Protein AF-A0A8C6A6D2-F1 (afdb_monomer_lite)

Secondary str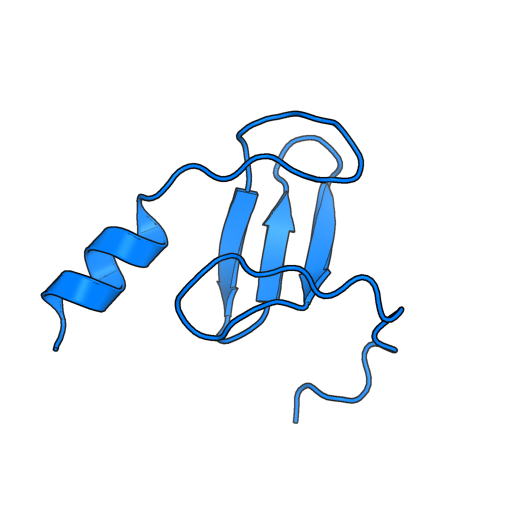ucture (DSSP, 8-state):
-HHHHHHHHH--B--TTT--S-EEEEETTEEEETTT--EEE--SSS----SS---GGG--

Radius of gyration: 11.18 Å; chains: 1; bounding box: 28×21×25 Å

Organism: Marmota marmota marmota (NCBI:txid9994)

Foldseek 3Di:
DVVLQVCLQPDFDQDPVPRDRQWGDDAQQWIARPPVRDIAGAHRRHRHGDPDPDDPPPPD

Structure (mmCIF, N/CA/C/O backbone):
data_AF-A0A8C6A6D2-F1
#
_entry.id   AF-A0A8C6A6D2-F1
#
loop_
_atom_site.group_PDB
_atom_site.id
_atom_site.type_symbol
_atom_site.label_atom_id
_atom_site.label_alt_id
_atom_site.label_comp_id
_atom_site.label_asym_id
_atom_site.label_entity_id
_atom_site.label_seq_id
_atom_site.pdbx_PDB_ins_code
_atom_site.Cartn_x
_atom_site.Cartn_y
_atom_site.Cartn_z
_atom_site.occupancy
_atom_site.B_iso_or_equiv
_atom_site.auth_seq_id
_atom_site.auth_comp_id
_atom_site.auth_asym_id
_atom_site.auth_atom_id
_atom_site.pdbx_PDB_model_num
ATOM 1 N N . MET A 1 1 ? -11.786 -7.259 -12.899 1.00 59.66 1 MET A N 1
ATOM 2 C CA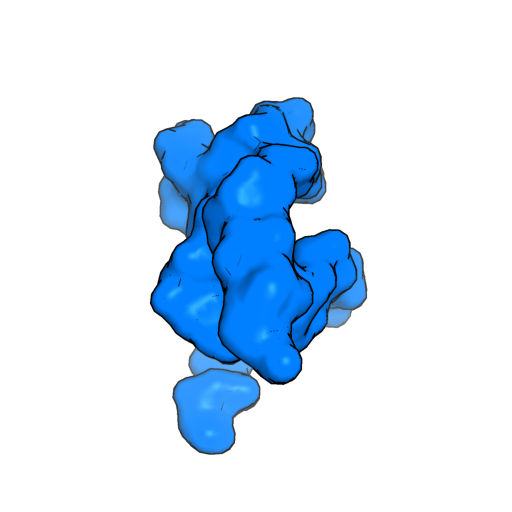 . MET A 1 1 ? -10.395 -7.351 -12.385 1.00 59.66 1 MET A CA 1
ATOM 3 C C . MET A 1 1 ? -9.799 -5.987 -12.006 1.00 59.66 1 MET A C 1
ATOM 5 O O . MET A 1 1 ? -9.314 -5.843 -10.892 1.00 59.66 1 MET A O 1
ATOM 9 N N . VAL A 1 2 ? -9.931 -4.953 -12.850 1.00 77.56 2 VAL A N 1
ATOM 10 C CA . VAL A 1 2 ? -9.380 -3.590 -12.632 1.00 77.56 2 VAL A CA 1
ATOM 11 C C . VAL A 1 2 ? -9.829 -2.912 -11.326 1.00 77.56 2 VAL A C 1
ATOM 13 O O . VAL A 1 2 ? -9.051 -2.201 -10.694 1.00 77.56 2 VAL A O 1
ATOM 16 N N . LYS A 1 3 ? -11.066 -3.155 -10.869 1.00 78.00 3 LYS A N 1
ATOM 17 C CA . LYS A 1 3 ? -11.602 -2.539 -9.641 1.00 78.00 3 LYS A CA 1
ATOM 18 C C . LYS A 1 3 ? -10.783 -2.907 -8.394 1.00 78.00 3 LYS A C 1
ATOM 20 O O . LYS A 1 3 ? -10.482 -2.027 -7.598 1.00 78.00 3 LYS A O 1
ATOM 25 N N . LYS A 1 4 ? -10.342 -4.169 -8.270 1.00 71.38 4 LYS A N 1
ATOM 26 C CA . LY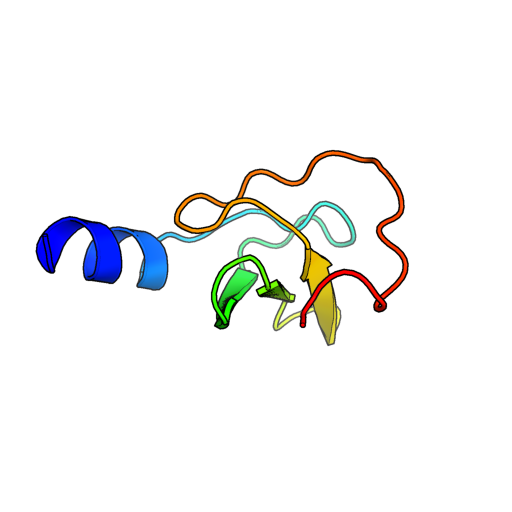S A 1 4 ? -9.489 -4.631 -7.155 1.00 71.38 4 LYS A CA 1
ATOM 27 C C . LYS A 1 4 ? -8.110 -3.957 -7.173 1.00 71.38 4 LYS A C 1
ATOM 29 O O . LYS A 1 4 ? -7.605 -3.575 -6.125 1.00 71.38 4 LYS A O 1
ATOM 34 N N . ILE A 1 5 ? -7.556 -3.730 -8.367 1.00 76.50 5 ILE A N 1
ATOM 35 C CA . ILE A 1 5 ? -6.274 -3.034 -8.565 1.00 76.50 5 ILE A CA 1
ATOM 36 C C . ILE A 1 5 ? -6.365 -1.580 -8.096 1.00 76.50 5 ILE A C 1
ATOM 38 O O . ILE A 1 5 ? -5.538 -1.141 -7.299 1.00 76.50 5 ILE A O 1
ATOM 42 N N . LYS A 1 6 ? -7.406 -0.854 -8.521 1.00 72.62 6 LYS A N 1
ATOM 43 C CA . LYS A 1 6 ? -7.637 0.529 -8.077 1.00 72.62 6 LYS A CA 1
ATOM 44 C C . LYS A 1 6 ? -7.831 0.619 -6.562 1.00 72.62 6 LYS A C 1
ATOM 46 O O . LYS A 1 6 ? -7.247 1.493 -5.932 1.00 72.62 6 LYS A O 1
ATOM 51 N N . ILE A 1 7 ? -8.585 -0.311 -5.968 1.00 79.69 7 ILE A N 1
ATOM 52 C CA . ILE A 1 7 ? -8.775 -0.367 -4.510 1.00 79.69 7 ILE A CA 1
ATOM 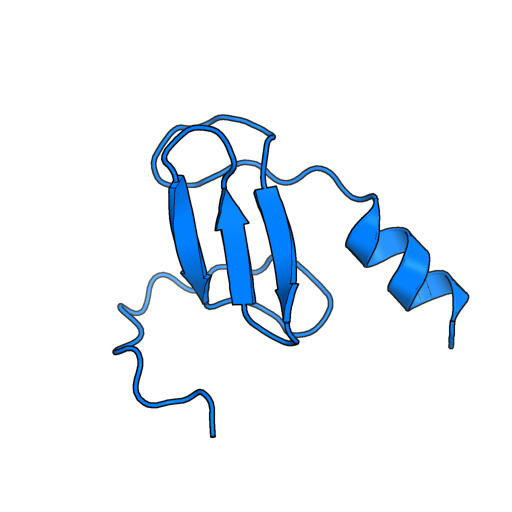53 C C . ILE A 1 7 ? -7.428 -0.560 -3.799 1.00 79.69 7 ILE A C 1
ATOM 55 O O . ILE A 1 7 ? -7.110 0.209 -2.899 1.00 79.69 7 ILE A O 1
ATOM 59 N N . SER A 1 8 ? -6.602 -1.512 -4.248 1.00 73.50 8 SER A N 1
ATOM 60 C CA . SER A 1 8 ? -5.274 -1.745 -3.657 1.00 73.50 8 SER A CA 1
ATOM 61 C C . SER A 1 8 ? -4.315 -0.557 -3.790 1.00 73.50 8 SER A C 1
ATOM 63 O O . SER A 1 8 ? -3.473 -0.348 -2.923 1.00 73.50 8 SER A O 1
ATOM 65 N N . GLN A 1 9 ? -4.444 0.243 -4.855 1.00 70.44 9 GLN A N 1
ATOM 66 C CA . GLN A 1 9 ? -3.619 1.435 -5.067 1.00 70.44 9 GLN A CA 1
ATOM 67 C C . GLN A 1 9 ? -4.020 2.620 -4.181 1.00 70.44 9 GLN A C 1
ATOM 69 O O . GLN A 1 9 ? -3.155 3.411 -3.809 1.00 70.44 9 GLN A O 1
ATOM 74 N N . HIS A 1 10 ? -5.308 2.764 -3.857 1.00 76.94 10 HIS A N 1
ATOM 75 C CA . HIS A 1 10 ? -5.819 3.859 -3.023 1.00 76.94 10 HIS A CA 1
ATOM 76 C C . HIS A 1 10 ? -5.968 3.492 -1.540 1.00 76.94 10 HIS A C 1
ATOM 78 O O . HIS A 1 10 ? -6.225 4.374 -0.717 1.00 76.94 10 HIS A O 1
ATOM 84 N N . ALA A 1 11 ? -5.799 2.219 -1.184 1.00 75.81 11 ALA A N 1
ATOM 85 C CA . ALA A 1 11 ? -5.792 1.776 0.200 1.00 75.81 11 ALA A CA 1
ATOM 86 C C . ALA A 1 11 ? -4.614 2.403 0.965 1.00 75.81 11 ALA A C 1
ATOM 88 O O . ALA A 1 11 ? -3.471 2.400 0.506 1.00 75.81 11 ALA A O 1
ATOM 89 N N . LYS A 1 12 ? -4.906 2.964 2.141 1.00 80.44 12 LYS A N 1
ATOM 90 C CA . LYS A 1 12 ? -3.893 3.501 3.054 1.00 80.44 12 LYS A CA 1
ATOM 91 C C . LYS A 1 12 ? -3.504 2.406 4.036 1.00 80.44 12 LYS A C 1
ATOM 93 O O . LYS A 1 12 ? -4.356 1.937 4.783 1.00 80.44 12 LYS A O 1
ATOM 98 N N . TYR A 1 13 ? -2.227 2.049 4.051 1.00 84.25 13 TYR A N 1
ATOM 99 C CA . TYR A 1 13 ? -1.685 1.052 4.966 1.00 84.25 13 TYR A CA 1
ATOM 100 C C . TYR A 1 13 ? -0.697 1.671 5.949 1.00 84.25 13 TYR A C 1
ATOM 102 O O . TYR A 1 13 ? 0.016 2.623 5.605 1.00 84.25 13 TYR A O 1
ATOM 110 N N . THR A 1 14 ? -0.675 1.126 7.162 1.00 85.94 14 THR A N 1
ATOM 111 C CA . THR A 1 14 ? 0.227 1.515 8.248 1.00 85.94 14 THR A CA 1
ATOM 112 C C . THR A 1 14 ? 1.598 0.888 8.035 1.00 85.94 14 THR A C 1
ATOM 114 O O . THR A 1 14 ? 1.704 -0.324 7.918 1.00 85.94 14 THR A O 1
ATOM 117 N N . CYS A 1 15 ? 2.650 1.702 8.001 1.00 86.12 15 CYS A N 1
ATOM 118 C CA . CYS A 1 15 ? 4.028 1.218 7.913 1.00 86.12 15 CYS A CA 1
ATOM 119 C C . CYS A 1 15 ? 4.493 0.603 9.236 1.00 86.12 15 CYS A C 1
ATOM 121 O O . CYS A 1 15 ? 4.471 1.296 10.253 1.00 86.12 15 CYS A O 1
ATOM 123 N N . SER A 1 16 ? 5.013 -0.628 9.218 1.00 83.00 16 SER A N 1
ATOM 124 C CA . SER A 1 16 ? 5.555 -1.272 10.429 1.00 83.00 16 SER A CA 1
ATOM 125 C C . SER A 1 16 ? 6.813 -0.617 10.994 1.00 83.00 16 SER A C 1
ATOM 127 O O . SER A 1 16 ? 7.108 -0.791 12.170 1.00 83.00 16 SER A O 1
ATOM 129 N N . PHE A 1 17 ? 7.553 0.160 10.199 1.00 81.25 17 PHE A N 1
ATOM 130 C CA . PHE A 1 17 ? 8.757 0.842 10.688 1.00 81.25 17 PHE A CA 1
ATOM 131 C C . PHE A 1 17 ? 8.451 2.165 11.388 1.00 81.25 17 PHE A C 1
ATOM 133 O O . PHE A 1 17 ? 9.063 2.482 12.400 1.00 81.25 17 PHE A O 1
ATOM 140 N N . CYS A 1 18 ? 7.549 2.975 10.827 1.00 87.69 18 CYS A N 1
ATOM 141 C CA . CYS A 1 18 ? 7.312 4.341 11.311 1.00 87.69 18 CYS A CA 1
ATOM 142 C C . CYS A 1 18 ? 5.899 4.588 11.848 1.00 87.69 18 CYS A C 1
ATOM 144 O O . CYS A 1 18 ? 5.598 5.714 12.236 1.00 87.69 18 CYS A O 1
ATOM 146 N N . GLY A 1 19 ? 5.017 3.584 11.807 1.00 85.75 19 GLY A N 1
ATOM 147 C CA . GLY A 1 19 ? 3.633 3.665 12.283 1.00 85.75 19 GLY A CA 1
ATOM 148 C C . GLY A 1 19 ? 2.726 4.605 11.480 1.00 85.75 19 GLY A C 1
ATOM 149 O O . GLY A 1 19 ? 1.578 4.820 11.850 1.00 85.75 19 GLY A O 1
ATOM 150 N N . LYS A 1 20 ? 3.218 5.202 10.386 1.00 88.44 20 LYS A N 1
ATOM 151 C CA . LYS A 1 20 ? 2.470 6.187 9.589 1.00 88.44 20 LYS A CA 1
ATOM 152 C C . LYS A 1 20 ? 1.717 5.518 8.442 1.00 88.44 20 LYS A C 1
ATOM 154 O O . LYS A 1 20 ? 2.263 4.669 7.737 1.00 88.44 20 LYS A O 1
ATOM 159 N N . ASN A 1 21 ? 0.511 6.012 8.162 1.00 86.62 21 ASN A N 1
ATOM 160 C CA . ASN A 1 21 ? -0.372 5.492 7.109 1.00 86.62 21 ASN A CA 1
ATOM 161 C C . ASN A 1 21 ? -0.050 6.097 5.732 1.00 86.62 21 ASN A C 1
ATOM 163 O O . ASN A 1 21 ? -0.914 6.679 5.071 1.00 86.62 21 ASN A O 1
ATOM 167 N N . LYS A 1 22 ? 1.227 6.048 5.329 1.00 87.19 22 LYS A N 1
ATOM 168 C CA . LYS A 1 22 ? 1.728 6.638 4.071 1.00 87.19 22 LYS A CA 1
ATOM 169 C C . LYS A 1 22 ? 2.384 5.612 3.145 1.00 87.19 22 LYS A C 1
ATOM 171 O O . LYS A 1 22 ? 3.281 5.971 2.378 1.00 87.19 22 LYS A O 1
ATOM 176 N N . ILE A 1 23 ? 1.946 4.358 3.209 1.00 88.50 23 ILE A N 1
ATOM 177 C CA . ILE A 1 23 ? 2.395 3.319 2.282 1.00 88.50 23 ILE A CA 1
ATOM 178 C C . ILE A 1 23 ? 1.616 3.361 0.973 1.00 88.50 23 ILE A C 1
ATOM 180 O O . ILE A 1 23 ? 0.401 3.544 0.959 1.00 88.50 23 ILE A O 1
ATOM 184 N N . LYS A 1 24 ? 2.346 3.203 -0.134 1.00 87.19 24 LYS A N 1
ATOM 185 C CA . LYS A 1 24 ? 1.828 3.154 -1.503 1.00 87.19 24 LYS A CA 1
ATOM 186 C C . LYS A 1 24 ? 2.478 2.005 -2.267 1.00 87.19 24 LYS A C 1
ATOM 188 O O . LYS A 1 24 ? 3.677 1.770 -2.120 1.00 87.19 24 LYS A O 1
ATOM 193 N N . ARG A 1 25 ? 1.719 1.317 -3.122 1.00 86.06 25 ARG A N 1
ATOM 194 C CA . ARG A 1 25 ? 2.268 0.260 -3.985 1.00 86.06 25 ARG A CA 1
ATOM 195 C C . ARG A 1 25 ? 3.113 0.868 -5.105 1.00 86.06 25 ARG A C 1
ATOM 197 O O . ARG A 1 25 ? 2.631 1.751 -5.813 1.00 86.06 25 ARG A O 1
ATOM 204 N N . ARG A 1 26 ? 4.346 0.389 -5.286 1.00 85.00 26 ARG A N 1
ATOM 205 C CA . ARG A 1 26 ? 5.221 0.784 -6.407 1.00 85.00 26 ARG A CA 1
ATOM 206 C C . ARG A 1 26 ? 5.197 -0.246 -7.526 1.00 85.00 26 ARG A C 1
ATOM 208 O O . ARG A 1 26 ? 4.965 0.117 -8.671 1.00 85.00 26 ARG A O 1
ATOM 215 N N . ALA A 1 27 ? 5.364 -1.515 -7.174 1.00 84.00 27 ALA A N 1
ATOM 216 C CA . ALA A 1 27 ? 5.302 -2.644 -8.092 1.00 84.00 27 ALA A CA 1
ATOM 217 C C . ALA A 1 27 ? 4.527 -3.795 -7.441 1.00 84.00 27 ALA A C 1
ATOM 219 O O . ALA A 1 27 ? 4.135 -3.714 -6.275 1.00 84.00 27 ALA A O 1
ATOM 220 N N . VAL A 1 28 ? 4.261 -4.861 -8.192 1.00 83.75 28 VAL A N 1
ATOM 221 C CA . VAL A 1 28 ? 3.651 -6.068 -7.622 1.00 83.75 28 VAL A CA 1
ATOM 222 C C . VAL A 1 28 ? 4.568 -6.593 -6.515 1.00 83.75 28 VAL A C 1
ATOM 224 O O . VAL A 1 28 ? 5.749 -6.811 -6.747 1.00 83.75 28 VAL A O 1
ATOM 227 N N . GLY A 1 29 ? 4.038 -6.714 -5.298 1.00 83.56 29 GLY A N 1
ATOM 228 C CA . GLY A 1 29 ? 4.800 -7.170 -4.133 1.00 83.56 29 GLY A CA 1
ATOM 229 C C . GLY A 1 29 ? 5.778 -6.152 -3.534 1.00 83.56 29 GLY A C 1
ATOM 230 O O . GLY A 1 29 ? 6.363 -6.444 -2.498 1.00 83.56 29 GLY A O 1
ATOM 231 N N . ILE A 1 30 ? 5.925 -4.951 -4.113 1.00 85.06 30 ILE A N 1
ATOM 232 C CA . ILE A 1 30 ? 6.768 -3.875 -3.563 1.00 85.06 30 ILE A CA 1
ATOM 233 C C . ILE A 1 30 ? 5.909 -2.696 -3.111 1.00 85.06 30 ILE A C 1
ATOM 235 O O . ILE A 1 30 ? 5.210 -2.043 -3.900 1.00 85.06 30 ILE A O 1
ATOM 239 N N . TRP A 1 31 ? 6.060 -2.358 -1.838 1.00 87.19 31 TRP A N 1
ATOM 240 C CA . TRP A 1 31 ? 5.379 -1.273 -1.155 1.00 87.19 31 TRP A CA 1
ATOM 241 C C . TRP A 1 31 ? 6.393 -0.232 -0.688 1.00 87.19 31 TRP A C 1
ATOM 243 O O . TRP A 1 31 ? 7.489 -0.563 -0.259 1.00 87.19 31 TRP A O 1
ATOM 253 N N . TYR A 1 32 ? 6.054 1.047 -0.806 1.00 86.88 32 TYR A N 1
ATOM 254 C CA . TYR A 1 32 ? 6.942 2.153 -0.462 1.00 86.88 32 TYR A CA 1
ATOM 255 C C . TYR A 1 32 ? 6.269 3.076 0.541 1.00 86.88 32 TYR A C 1
ATOM 257 O O . TYR A 1 32 ? 5.163 3.570 0.295 1.00 86.88 32 TYR A O 1
ATOM 265 N N . CYS A 1 33 ? 6.950 3.354 1.648 1.00 88.81 33 CYS A N 1
ATOM 266 C CA . CYS A 1 33 ? 6.494 4.328 2.623 1.00 88.81 33 CYS A CA 1
ATOM 267 C C . CYS A 1 33 ? 7.039 5.720 2.298 1.00 88.81 33 CYS A C 1
ATOM 269 O O . CYS A 1 33 ? 8.241 5.964 2.359 1.00 88.81 33 CYS A O 1
ATOM 271 N N . GLY A 1 34 ? 6.150 6.682 2.046 1.00 86.12 34 GLY A N 1
ATOM 272 C CA . GLY A 1 34 ? 6.549 8.067 1.774 1.00 86.12 34 GLY A CA 1
ATOM 273 C C . GLY A 1 34 ? 7.028 8.861 2.996 1.00 86.12 34 GLY A C 1
ATOM 274 O O . GLY A 1 34 ? 7.407 10.012 2.836 1.00 86.12 34 GLY A O 1
ATOM 275 N N . SER A 1 35 ? 6.961 8.305 4.214 1.00 87.56 35 SER A N 1
ATOM 276 C CA . SER A 1 35 ? 7.412 9.005 5.433 1.00 87.56 35 SER A CA 1
ATOM 277 C C . SER A 1 35 ? 8.813 8.603 5.871 1.00 87.56 35 SER A C 1
ATOM 279 O O . SER A 1 35 ? 9.622 9.473 6.155 1.00 87.56 35 SER A O 1
ATOM 281 N N . CYS A 1 36 ? 9.090 7.299 5.951 1.00 88.81 36 CYS A N 1
ATOM 282 C CA . CYS A 1 36 ? 10.417 6.780 6.298 1.00 88.81 36 CYS A CA 1
ATOM 283 C C . CYS A 1 36 ? 11.271 6.452 5.068 1.00 88.81 36 CYS A C 1
ATOM 285 O O . CYS A 1 36 ? 12.401 6.003 5.222 1.00 88.81 36 CYS A O 1
ATOM 287 N N . MET A 1 37 ? 10.725 6.634 3.859 1.00 85.50 37 MET A N 1
ATOM 288 C CA . MET A 1 37 ? 11.386 6.341 2.582 1.00 85.50 37 MET A CA 1
ATOM 289 C C . MET A 1 37 ? 11.873 4.888 2.453 1.00 85.50 37 MET A C 1
ATOM 291 O O . MET A 1 37 ? 12.759 4.596 1.652 1.00 85.50 37 MET A O 1
ATOM 295 N N . LYS A 1 38 ? 11.284 3.965 3.222 1.00 83.69 38 LYS A N 1
ATOM 296 C CA . LYS A 1 38 ? 11.618 2.541 3.198 1.00 83.69 38 LYS A CA 1
ATOM 297 C C . LYS A 1 38 ? 10.737 1.806 2.187 1.00 83.69 38 LYS A C 1
ATOM 299 O O . LYS A 1 38 ? 9.531 2.058 2.103 1.00 83.69 38 LYS A O 1
ATOM 304 N N . SER A 1 39 ? 11.359 0.903 1.437 1.00 84.00 39 SER A N 1
ATOM 305 C CA . SER A 1 39 ? 10.670 -0.074 0.594 1.00 84.00 39 SER A CA 1
ATOM 306 C C . SER A 1 39 ? 10.502 -1.379 1.362 1.00 84.00 39 SER A C 1
ATOM 308 O O . SER A 1 39 ? 11.429 -1.830 2.033 1.00 84.00 39 SER A O 1
ATOM 310 N N . GLU A 1 40 ? 9.327 -1.976 1.248 1.00 81.56 40 GLU A N 1
ATOM 311 C CA . GLU A 1 40 ? 8.911 -3.180 1.950 1.00 81.56 40 GLU A CA 1
ATOM 312 C C . GLU A 1 40 ? 8.365 -4.175 0.929 1.00 81.56 40 GLU A C 1
ATOM 314 O O . GLU A 1 40 ? 7.581 -3.815 0.044 1.00 81.56 40 GLU A O 1
ATOM 319 N N . ALA A 1 41 ? 8.793 -5.428 1.042 1.00 83.00 41 ALA A N 1
ATOM 320 C CA . ALA A 1 41 ? 8.201 -6.513 0.283 1.00 83.00 41 ALA A CA 1
ATOM 321 C C . ALA A 1 41 ? 6.920 -6.973 0.988 1.00 83.00 41 ALA A C 1
ATOM 323 O O . ALA A 1 41 ? 6.884 -7.102 2.211 1.00 83.00 41 ALA A O 1
ATOM 324 N N . GLY A 1 42 ? 5.867 -7.216 0.219 1.00 83.00 42 GLY A N 1
ATOM 325 C CA . GLY A 1 42 ? 4.602 -7.683 0.762 1.00 83.00 42 GLY A CA 1
ATOM 326 C C . GLY A 1 42 ? 3.740 -8.390 -0.271 1.00 83.00 42 GLY A C 1
ATOM 327 O O . GLY A 1 42 ? 4.205 -8.772 -1.343 1.00 83.00 42 GLY A O 1
ATOM 328 N N . GLY A 1 43 ? 2.459 -8.566 0.042 1.00 82.62 43 GLY A N 1
ATOM 329 C CA . GLY A 1 43 ? 1.498 -9.175 -0.874 1.00 82.62 43 GLY A CA 1
ATOM 330 C C . GLY A 1 43 ? 1.399 -8.455 -2.230 1.00 82.62 43 GLY A C 1
ATOM 331 O O . GLY A 1 43 ? 1.589 -7.241 -2.351 1.00 82.62 43 GLY A O 1
ATOM 332 N N . ALA A 1 44 ? 1.065 -9.214 -3.278 1.00 80.31 44 ALA A N 1
ATOM 333 C CA . ALA A 1 44 ? 0.951 -8.708 -4.648 1.00 80.31 44 ALA A CA 1
ATOM 334 C C . ALA A 1 44 ? -0.101 -7.590 -4.790 1.00 80.31 44 ALA A C 1
ATOM 336 O O . ALA A 1 44 ? 0.115 -6.616 -5.513 1.00 80.31 44 ALA A O 1
ATOM 337 N N . TRP A 1 45 ? -1.232 -7.718 -4.090 1.00 78.56 45 TRP A N 1
ATOM 338 C CA . TRP A 1 45 ? -2.396 -6.819 -4.184 1.00 78.56 45 TRP A CA 1
ATOM 339 C C . TRP A 1 45 ? -2.903 -6.325 -2.828 1.00 78.56 45 TRP A C 1
ATOM 341 O O . TRP A 1 45 ? -3.727 -5.420 -2.777 1.00 78.56 45 TRP A O 1
ATOM 351 N N . THR A 1 46 ? -2.421 -6.905 -1.738 1.00 80.31 46 THR A N 1
ATOM 352 C CA . THR A 1 46 ? -2.737 -6.511 -0.367 1.00 80.31 46 THR A CA 1
ATOM 353 C C . THR A 1 46 ? -1.430 -6.216 0.346 1.00 80.31 46 THR A C 1
ATOM 355 O O . THR A 1 46 ? -0.430 -6.895 0.109 1.00 80.31 46 THR A O 1
ATOM 358 N N . TYR A 1 47 ? -1.420 -5.191 1.193 1.00 77.12 47 TYR A N 1
ATOM 359 C CA . TYR A 1 47 ? -0.281 -4.936 2.066 1.00 77.12 47 TYR A CA 1
ATOM 360 C C . TYR A 1 47 ? -0.293 -5.970 3.191 1.00 77.12 47 TYR A C 1
ATOM 362 O O . TYR A 1 47 ? -0.916 -5.792 4.233 1.00 77.12 47 TYR A O 1
ATOM 370 N N . ASP A 1 48 ? 0.336 -7.096 2.894 1.00 79.50 48 ASP A N 1
ATOM 371 C CA . ASP A 1 48 ? 0.673 -8.149 3.836 1.00 79.50 48 ASP A CA 1
ATOM 372 C C . ASP A 1 48 ? 2.194 -8.185 3.914 1.00 79.50 48 ASP A C 1
ATOM 374 O O . ASP A 1 48 ? 2.868 -8.591 2.966 1.00 79.50 48 ASP A O 1
ATOM 378 N N . ILE A 1 49 ? 2.719 -7.658 5.008 1.00 73.06 49 ILE A N 1
ATOM 379 C CA . ILE A 1 49 ? 4.136 -7.666 5.340 1.00 73.06 49 ILE A CA 1
ATOM 380 C C . ILE A 1 49 ? 4.398 -8.873 6.229 1.00 73.06 49 ILE A C 1
ATOM 382 O O . ILE A 1 49 ? 4.237 -8.829 7.449 1.00 73.06 49 ILE A O 1
ATOM 386 N N . ARG A 1 50 ? 4.832 -9.974 5.618 1.00 65.38 50 ARG A N 1
ATOM 387 C CA . ARG A 1 50 ? 5.400 -11.083 6.383 1.00 65.38 50 ARG A CA 1
ATOM 388 C C . ARG A 1 50 ? 6.766 -10.629 6.883 1.00 65.38 50 ARG A C 1
ATOM 390 O O . ARG A 1 50 ? 7.631 -10.305 6.077 1.00 65.38 50 ARG A O 1
ATOM 397 N N . HIS A 1 51 ? 6.958 -10.616 8.202 1.00 56.19 51 HIS A N 1
ATOM 398 C CA . HIS A 1 51 ? 8.204 -10.259 8.900 1.00 56.19 51 HIS A CA 1
ATOM 399 C C . HIS A 1 51 ? 9.361 -11.259 8.652 1.00 56.19 51 HIS A C 1
ATOM 401 O O . HIS A 1 51 ? 10.179 -11.522 9.526 1.00 56.19 51 HIS A O 1
ATOM 407 N N . HIS A 1 52 ? 9.459 -11.824 7.451 1.00 51.94 52 HIS A N 1
ATOM 408 C CA . HIS A 1 52 ? 10.690 -12.419 6.963 1.00 51.94 52 HIS A CA 1
ATOM 409 C C . HIS A 1 52 ? 11.469 -11.308 6.268 1.00 51.94 52 HIS A C 1
ATOM 411 O O . HIS A 1 52 ? 10.980 -10.712 5.314 1.00 51.94 52 HIS A O 1
ATOM 417 N N . SER A 1 53 ? 12.664 -11.004 6.769 1.00 44.03 53 SER A N 1
ATOM 418 C CA . SER A 1 53 ? 13.623 -10.105 6.127 1.00 44.03 53 SER A CA 1
ATOM 419 C C . SER A 1 53 ? 13.858 -10.558 4.680 1.00 44.03 53 SER A C 1
ATOM 421 O O . SER A 1 53 ? 14.626 -11.486 4.426 1.00 44.03 53 SER A O 1
ATOM 423 N N . LEU A 1 54 ? 13.131 -9.981 3.721 1.00 47.84 54 LEU A N 1
ATOM 424 C CA . LEU A 1 54 ? 13.283 -10.326 2.315 1.00 47.84 54 LEU A CA 1
ATOM 425 C C . LEU A 1 54 ? 14.462 -9.531 1.769 1.00 47.84 54 LEU A C 1
ATOM 427 O O . LEU A 1 54 ? 14.375 -8.336 1.485 1.00 47.84 54 LEU A O 1
ATOM 431 N N . ASN A 1 55 ? 15.580 -10.245 1.654 1.00 42.72 55 ASN A N 1
ATOM 432 C CA . ASN A 1 55 ? 16.675 -9.926 0.754 1.00 42.72 55 ASN A CA 1
ATOM 433 C C . ASN A 1 55 ? 16.086 -9.436 -0.580 1.00 42.72 55 ASN A C 1
ATOM 435 O O . ASN A 1 55 ? 15.221 -10.103 -1.150 1.00 42.72 55 ASN A O 1
ATOM 439 N N . LEU A 1 56 ? 16.557 -8.291 -1.080 1.00 48.38 56 LEU A N 1
ATOM 440 C CA . LEU A 1 56 ? 16.105 -7.642 -2.322 1.00 48.38 56 LEU A CA 1
ATOM 441 C C . LEU A 1 56 ? 16.195 -8.531 -3.593 1.00 48.38 56 LEU A C 1
ATOM 443 O O . LEU A 1 56 ? 15.858 -8.066 -4.675 1.00 48.38 56 LEU A O 1
ATOM 447 N N . GLY A 1 57 ? 16.643 -9.786 -3.487 1.00 48.16 57 GLY A N 1
ATOM 448 C CA . GLY A 1 57 ? 16.887 -10.708 -4.599 1.00 48.16 57 GLY A CA 1
ATOM 449 C C . GLY A 1 57 ? 15.697 -11.551 -5.075 1.00 48.16 57 GLY A C 1
ATOM 450 O O . GLY A 1 57 ? 15.884 -12.344 -5.985 1.00 48.16 57 GLY A O 1
ATOM 451 N N . PHE A 1 58 ? 14.495 -11.413 -4.499 1.00 46.78 58 PHE A N 1
ATOM 452 C CA . PHE A 1 58 ? 13.304 -12.193 -4.905 1.00 46.78 58 PHE A CA 1
ATOM 453 C C . PHE A 1 58 ? 12.283 -11.398 -5.739 1.00 46.78 58 PHE A C 1
ATOM 455 O O . PHE A 1 58 ? 11.099 -11.729 -5.768 1.00 46.78 58 PHE A O 1
ATOM 462 N N . VAL A 1 59 ? 12.734 -10.328 -6.401 1.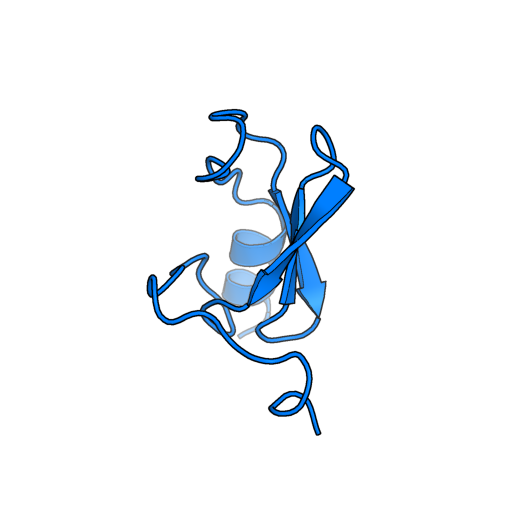00 47.44 59 VAL A N 1
ATOM 463 C CA . VAL A 1 59 ? 11.934 -9.594 -7.393 1.00 47.44 59 VAL A CA 1
ATOM 464 C C . VAL A 1 59 ? 12.636 -9.661 -8.748 1.00 47.44 59 VAL A C 1
ATOM 466 O O . VAL A 1 59 ? 13.143 -8.658 -9.246 1.00 47.44 59 VAL A O 1
ATOM 469 N N . ILE A 1 60 ? 12.693 -10.865 -9.316 1.00 42.75 60 ILE A N 1
ATOM 470 C CA . ILE A 1 60 ? 12.859 -11.100 -10.755 1.00 42.75 60 ILE A CA 1
ATOM 471 C C . ILE A 1 60 ? 11.823 -12.146 -11.155 1.00 42.75 60 ILE A C 1
ATOM 473 O O . ILE A 1 60 ? 11.705 -13.141 -10.403 1.00 42.75 60 ILE A O 1
#

S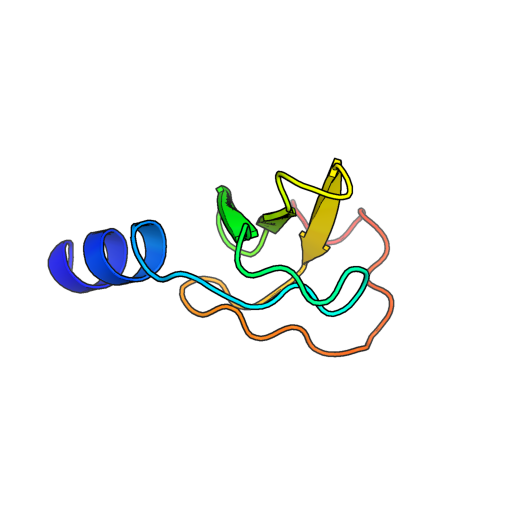equence (60 aa):
MVKKIKISQHAKYTCSFCGKNKIKRRAVGIWYCGSCMKSEAGGAWTYDIRHHSLNLGFVI

InterPro domains:
  IPR002674 Large ribosomal subunit protein eL43 [PF01780] (1-49)
  IPR011331 Large ribosomal subunit protein eL37/eL43 [G3DSA:2.20.25.30] (1-55)
  IPR011332 Zinc-binding ribosomal protein [SSF57829] (1-49)

pLDDT: mean 75.85, std 13.94, range [42.72, 88.81]